Protein AF-X0Y6Q8-F1 (afdb_monomer_lite)

Structure (mmCIF, N/CA/C/O backbone):
data_AF-X0Y6Q8-F1
#
_entry.id   AF-X0Y6Q8-F1
#
loop_
_atom_site.group_PDB
_atom_site.id
_atom_site.type_symbol
_atom_site.label_atom_id
_atom_site.label_alt_id
_atom_site.label_comp_id
_atom_site.label_asym_id
_atom_site.label_entity_id
_atom_site.label_seq_id
_atom_site.pdbx_PDB_ins_code
_atom_site.Cartn_x
_atom_site.Cartn_y
_atom_site.Cartn_z
_atom_site.occupancy
_atom_site.B_iso_or_equiv
_atom_site.auth_seq_id
_atom_site.auth_comp_id
_atom_site.auth_asym_id
_atom_site.auth_atom_id
_atom_site.pdbx_PDB_model_num
ATOM 1 N N . SER A 1 1 ? -17.564 7.459 -6.317 1.00 64.62 1 SER A N 1
ATOM 2 C CA . SER A 1 1 ? -16.498 7.640 -5.302 1.00 64.62 1 SER A CA 1
ATOM 3 C C . SER A 1 1 ? -16.042 6.334 -4.647 1.00 64.62 1 SER A C 1
ATOM 5 O O . SER A 1 1 ? -14.891 6.240 -4.256 1.00 64.62 1 SER A O 1
ATOM 7 N N . LYS A 1 2 ? -16.898 5.309 -4.533 1.00 73.12 2 LYS A N 1
ATOM 8 C CA . LYS A 1 2 ? -16.561 4.047 -3.848 1.00 73.12 2 LYS A CA 1
ATOM 9 C C . LYS A 1 2 ? -15.476 3.204 -4.543 1.00 73.12 2 LYS A C 1
ATOM 11 O O . LYS A 1 2 ? -14.759 2.487 -3.865 1.00 73.12 2 LYS A O 1
ATOM 16 N N . GLU A 1 3 ? -15.308 3.390 -5.852 1.00 74.88 3 GLU A N 1
ATOM 17 C CA . GLU A 1 3 ? -14.300 2.735 -6.709 1.00 74.88 3 GLU A CA 1
ATOM 18 C C . GLU A 1 3 ? -12.969 3.504 -6.822 1.00 74.88 3 GLU A C 1
ATOM 20 O O . GLU A 1 3 ? -12.164 3.241 -7.715 1.00 74.88 3 GLU A O 1
ATOM 25 N N . ARG A 1 4 ? -12.745 4.531 -5.991 1.00 82.94 4 ARG A N 1
ATOM 26 C CA . ARG A 1 4 ? -11.501 5.313 -6.071 1.00 82.94 4 ARG A CA 1
ATOM 27 C C . ARG A 1 4 ? -10.290 4.428 -5.712 1.00 82.94 4 ARG A C 1
ATOM 29 O O . ARG A 1 4 ? -10.445 3.514 -4.904 1.00 82.94 4 ARG A O 1
ATOM 36 N N . PRO A 1 5 ? -9.099 4.708 -6.281 1.00 87.75 5 PRO A N 1
ATOM 37 C CA . PRO A 1 5 ? -7.875 3.969 -5.962 1.00 87.75 5 PRO A CA 1
ATOM 38 C C . PRO A 1 5 ? -7.560 3.987 -4.465 1.00 87.75 5 PRO A C 1
ATOM 40 O O . PRO A 1 5 ? -7.863 4.980 -3.790 1.00 87.75 5 PRO A O 1
ATOM 43 N N . LEU A 1 6 ? -6.888 2.946 -3.962 1.00 91.31 6 LEU A N 1
ATOM 44 C CA . LEU A 1 6 ? -6.568 2.819 -2.536 1.00 91.31 6 LEU A CA 1
ATOM 45 C C . LEU A 1 6 ? -5.737 4.011 -2.046 1.00 91.31 6 LEU A C 1
ATOM 47 O O . LEU A 1 6 ? -5.998 4.542 -0.969 1.00 91.31 6 LEU A O 1
ATOM 51 N N . ALA A 1 7 ? -4.821 4.513 -2.877 1.00 92.56 7 ALA A N 1
ATOM 52 C CA . ALA A 1 7 ? -4.024 5.706 -2.583 1.00 92.56 7 ALA A CA 1
ATOM 53 C C . ALA A 1 7 ? -4.883 6.927 -2.206 1.00 92.56 7 ALA A C 1
ATOM 55 O O . ALA A 1 7 ? -4.559 7.671 -1.281 1.00 92.56 7 ALA A O 1
ATOM 56 N N . ARG A 1 8 ? -6.026 7.125 -2.879 1.00 92.00 8 ARG A N 1
ATOM 57 C CA . ARG A 1 8 ? -6.936 8.242 -2.577 1.00 92.00 8 ARG A CA 1
ATOM 58 C C . ARG A 1 8 ? -7.662 8.043 -1.257 1.00 92.00 8 ARG A C 1
ATOM 60 O O . ARG A 1 8 ? -7.927 9.029 -0.577 1.00 92.00 8 ARG A O 1
ATOM 67 N N . VAL A 1 9 ? -7.962 6.797 -0.900 1.00 92.94 9 VAL A N 1
ATOM 68 C CA . VAL A 1 9 ? -8.538 6.469 0.405 1.00 92.94 9 VAL A CA 1
ATOM 69 C C . VAL A 1 9 ? -7.511 6.732 1.503 1.00 92.94 9 VAL A C 1
ATOM 71 O O . VAL A 1 9 ? -7.825 7.470 2.428 1.00 92.94 9 VAL A O 1
ATOM 74 N N . ILE A 1 10 ? -6.278 6.228 1.366 1.00 94.12 10 ILE A N 1
ATOM 75 C CA . ILE A 1 10 ? -5.192 6.442 2.340 1.00 94.12 10 ILE A CA 1
ATOM 76 C C . ILE A 1 10 ? -4.941 7.937 2.561 1.00 94.12 10 ILE A C 1
ATOM 78 O O . ILE A 1 10 ? -4.867 8.387 3.701 1.00 94.12 10 ILE A O 1
ATOM 82 N N . PHE A 1 11 ? -4.876 8.723 1.485 1.00 94.69 11 PHE A N 1
ATOM 83 C CA . PHE A 1 11 ? -4.713 10.171 1.587 1.00 94.69 11 PHE A CA 1
ATOM 84 C C . PHE A 1 11 ? -5.899 10.849 2.296 1.00 94.69 11 PHE A C 1
ATOM 86 O O . PHE A 1 11 ? -5.705 11.696 3.164 1.00 94.69 11 PHE A O 1
ATOM 93 N N . ALA A 1 12 ? -7.135 10.452 1.974 1.00 93.06 12 ALA A N 1
ATOM 94 C CA . ALA A 1 12 ? -8.343 11.028 2.566 1.00 93.06 12 ALA A CA 1
ATOM 95 C C . ALA A 1 12 ? -8.537 10.682 4.054 1.00 93.06 12 ALA A C 1
ATOM 97 O O . ALA A 1 12 ? -9.296 11.369 4.733 1.00 93.06 12 ALA A O 1
ATOM 98 N N . LEU A 1 13 ? -7.856 9.652 4.570 1.00 92.75 13 LEU A N 1
ATOM 99 C CA . LEU A 1 13 ? -7.846 9.338 6.003 1.00 92.75 13 LEU A CA 1
ATOM 100 C C . LEU A 1 13 ? -7.102 10.394 6.837 1.00 92.75 13 LEU A C 1
ATOM 102 O O . LEU A 1 13 ? -7.261 10.412 8.054 1.00 92.75 13 LEU A O 1
ATOM 106 N N . GLY A 1 14 ? -6.312 11.275 6.209 1.00 92.81 14 GLY A N 1
ATOM 107 C CA . GLY A 1 14 ? -5.671 12.396 6.899 1.00 92.81 14 GLY A CA 1
ATOM 108 C C . GLY A 1 14 ? -4.592 11.968 7.895 1.00 92.81 14 GLY A C 1
ATOM 109 O O . GLY A 1 14 ? -4.400 12.619 8.922 1.00 92.81 14 GLY A O 1
ATOM 110 N N . ILE A 1 15 ? -3.893 10.864 7.613 1.00 94.50 15 ILE A N 1
ATOM 111 C CA . ILE A 1 15 ? -2.815 10.364 8.471 1.00 94.50 15 ILE A CA 1
ATOM 112 C C . ILE A 1 15 ? -1.689 11.403 8.512 1.00 94.50 15 ILE A C 1
ATOM 114 O O . ILE A 1 15 ? -1.216 11.887 7.481 1.00 94.50 15 ILE A O 1
ATOM 118 N N . ARG A 1 16 ? -1.246 11.761 9.720 1.00 93.75 16 ARG A N 1
ATOM 119 C CA . ARG A 1 16 ? -0.217 12.787 9.915 1.00 93.75 16 ARG A CA 1
ATOM 120 C C . ARG A 1 16 ? 1.056 12.419 9.145 1.00 93.75 16 ARG A C 1
ATOM 122 O O . ARG A 1 16 ? 1.512 11.283 9.209 1.00 93.75 16 ARG A O 1
ATOM 129 N N . HIS A 1 17 ? 1.632 13.400 8.450 1.00 92.75 17 HIS A N 1
ATOM 130 C CA . HIS A 1 17 ? 2.831 13.249 7.611 1.00 92.75 17 HIS A CA 1
ATOM 131 C C . HIS A 1 17 ? 2.670 12.355 6.368 1.00 92.75 17 HIS A C 1
ATOM 133 O O . HIS A 1 17 ? 3.651 12.137 5.663 1.00 92.75 17 HIS A O 1
ATOM 139 N N . VAL A 1 18 ? 1.460 11.881 6.056 1.00 94.50 18 VAL A N 1
ATOM 140 C CA . VAL A 1 18 ? 1.185 11.102 4.842 1.00 94.50 18 VAL A CA 1
ATOM 141 C C . VAL A 1 18 ? 0.557 12.016 3.792 1.00 94.50 18 VAL A C 1
ATOM 143 O O . VAL A 1 18 ? -0.614 12.384 3.877 1.00 94.50 18 VAL A O 1
ATOM 146 N N . GLY A 1 19 ? 1.358 12.400 2.798 1.00 92.50 19 GLY A N 1
ATOM 147 C CA . GLY A 1 19 ? 0.898 13.144 1.623 1.00 92.50 19 GLY A CA 1
ATOM 148 C C . GLY A 1 19 ? 0.335 12.233 0.530 1.00 92.50 19 GLY A C 1
ATOM 149 O O . GLY A 1 19 ? 0.297 11.011 0.674 1.00 92.50 19 GLY A O 1
ATOM 150 N N . SER A 1 20 ? -0.072 12.822 -0.598 1.00 91.56 20 SER A N 1
ATOM 151 C CA . SER A 1 20 ? -0.573 12.067 -1.756 1.00 91.56 20 SER A CA 1
ATOM 152 C C . SER A 1 20 ? 0.471 11.104 -2.323 1.00 91.56 20 SER A C 1
ATOM 154 O O . SER A 1 20 ? 0.140 9.966 -2.630 1.00 91.56 20 SER A O 1
ATOM 156 N N . GLU A 1 21 ? 1.730 11.534 -2.405 1.00 90.81 21 GLU A N 1
ATOM 157 C CA . GLU A 1 21 ? 2.842 10.712 -2.894 1.00 90.81 21 GLU A CA 1
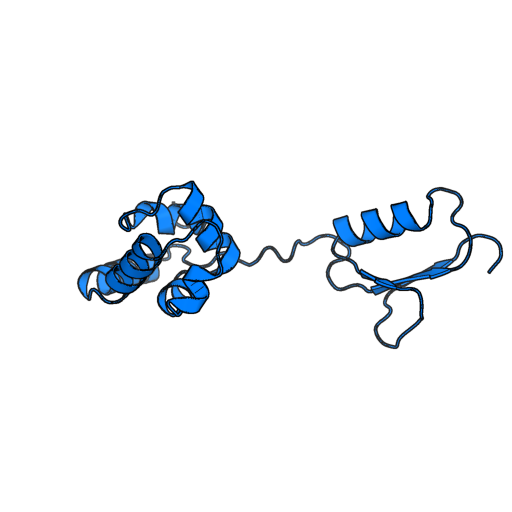ATOM 158 C C . GLU A 1 21 ? 3.107 9.517 -1.967 1.00 90.81 21 GLU A C 1
ATOM 160 O O . GLU A 1 21 ? 3.122 8.368 -2.405 1.00 90.81 21 GLU A O 1
ATOM 165 N N . THR A 1 22 ? 3.208 9.761 -0.658 1.00 93.06 22 THR A N 1
ATOM 166 C CA . THR A 1 22 ? 3.359 8.693 0.340 1.00 93.06 22 THR A CA 1
ATOM 167 C C . THR A 1 22 ? 2.182 7.719 0.297 1.00 93.06 22 THR A C 1
ATOM 169 O O . THR A 1 22 ? 2.378 6.509 0.376 1.00 93.06 22 THR A O 1
ATOM 172 N N . ALA A 1 23 ? 0.956 8.223 0.133 1.00 93.44 23 ALA A N 1
ATOM 173 C CA . ALA A 1 23 ? -0.235 7.390 0.018 1.00 93.44 23 ALA A CA 1
ATOM 174 C C . ALA A 1 23 ? -0.209 6.491 -1.231 1.00 93.44 23 ALA A C 1
ATOM 176 O O . ALA A 1 23 ? -0.643 5.342 -1.158 1.00 93.44 23 ALA A O 1
ATOM 177 N N . GLU A 1 24 ? 0.323 6.975 -2.357 1.00 90.62 24 GLU A N 1
ATOM 178 C CA . GLU A 1 24 ? 0.528 6.160 -3.560 1.00 90.62 24 GLU A CA 1
ATOM 179 C C . GLU A 1 24 ? 1.553 5.049 -3.338 1.00 90.62 24 GLU A C 1
ATOM 181 O O . GLU A 1 24 ? 1.296 3.900 -3.701 1.00 90.62 24 GLU A O 1
ATOM 186 N N . ILE A 1 25 ? 2.681 5.363 -2.701 1.00 91.31 25 ILE A N 1
ATOM 187 C CA . ILE A 1 25 ? 3.719 4.375 -2.382 1.00 91.31 25 ILE A CA 1
ATOM 188 C C . ILE A 1 25 ? 3.154 3.288 -1.459 1.00 91.31 25 ILE A C 1
ATOM 190 O O . ILE A 1 25 ? 3.312 2.096 -1.725 1.00 91.31 25 ILE A O 1
ATOM 194 N N . LEU A 1 26 ? 2.441 3.690 -0.404 1.00 92.38 26 LEU A N 1
ATOM 195 C CA . LEU A 1 26 ? 1.807 2.772 0.542 1.00 92.38 26 LEU A CA 1
ATOM 196 C C . LEU A 1 26 ? 0.769 1.871 -0.137 1.00 92.38 26 LEU A C 1
ATOM 198 O O . LEU A 1 26 ? 0.770 0.660 0.089 1.00 92.38 26 LEU A O 1
ATOM 202 N N . ALA A 1 27 ? -0.084 2.441 -0.993 1.00 91.06 27 ALA A N 1
ATOM 203 C CA . ALA A 1 27 ? -1.085 1.680 -1.734 1.00 91.06 27 ALA A CA 1
ATOM 204 C C . ALA A 1 27 ? -0.444 0.610 -2.626 1.00 91.06 27 ALA A C 1
ATOM 206 O O . ALA A 1 27 ? -0.887 -0.535 -2.602 1.00 91.06 27 ALA A O 1
ATOM 207 N N . ARG A 1 28 ? 0.628 0.958 -3.351 1.00 87.19 28 ARG A N 1
ATOM 208 C CA . ARG A 1 28 ? 1.362 0.020 -4.217 1.00 87.19 28 ARG A CA 1
ATOM 209 C C . ARG A 1 28 ? 2.114 -1.057 -3.439 1.00 87.19 28 ARG A C 1
ATOM 211 O O . ARG A 1 28 ? 2.287 -2.158 -3.939 1.00 87.19 28 ARG A O 1
ATOM 218 N N . ARG A 1 29 ? 2.627 -0.732 -2.249 1.00 89.06 29 ARG A N 1
ATOM 219 C CA . ARG A 1 29 ? 3.452 -1.662 -1.465 1.00 89.06 29 ARG A CA 1
ATOM 220 C C . ARG A 1 29 ? 2.624 -2.700 -0.715 1.00 89.06 29 ARG A C 1
ATOM 222 O O . ARG A 1 29 ? 3.083 -3.831 -0.558 1.00 89.06 29 ARG A O 1
ATOM 229 N N . PHE A 1 30 ? 1.459 -2.303 -0.207 1.00 89.50 30 PHE A N 1
ATOM 230 C CA . PHE A 1 30 ? 0.633 -3.146 0.658 1.00 89.50 30 PHE A CA 1
ATOM 231 C C . PHE A 1 30 ? -0.622 -3.688 -0.025 1.00 89.50 30 PHE A C 1
ATOM 233 O O . PHE A 1 30 ? -1.199 -4.634 0.501 1.00 89.50 30 PHE A O 1
ATOM 240 N N . ASP A 1 31 ? -1.065 -3.125 -1.153 1.00 86.31 31 ASP A N 1
ATOM 241 C CA . ASP A 1 31 ? -2.253 -3.523 -1.933 1.00 86.31 31 ASP A CA 1
ATOM 242 C C . ASP A 1 31 ? -3.594 -3.532 -1.167 1.00 86.31 31 ASP A C 1
ATOM 244 O O . ASP A 1 31 ? -4.653 -3.732 -1.749 1.00 86.31 31 ASP A O 1
ATOM 248 N N . SER A 1 32 ? -3.608 -3.311 0.146 1.00 91.88 32 SER A N 1
ATOM 249 C CA . SER A 1 32 ? -4.824 -3.232 0.956 1.00 91.88 32 SER A CA 1
ATOM 250 C C . SER A 1 32 ? -4.595 -2.399 2.203 1.00 91.88 32 SER A C 1
ATOM 252 O O . SER A 1 32 ? -3.495 -2.378 2.767 1.00 91.88 32 SER A O 1
ATOM 254 N N . LEU A 1 33 ? -5.664 -1.755 2.667 1.00 93.38 33 LEU A N 1
ATOM 255 C CA . LEU A 1 33 ? -5.640 -1.009 3.916 1.00 93.38 33 LEU A CA 1
ATOM 256 C C . LEU A 1 33 ? -5.403 -1.933 5.120 1.00 93.38 33 LEU A C 1
ATOM 258 O O . LEU A 1 33 ? -4.744 -1.526 6.067 1.00 93.38 33 LEU A O 1
ATOM 262 N N . ASP A 1 34 ? -5.872 -3.183 5.067 1.00 91.69 34 ASP A N 1
ATOM 263 C CA . ASP A 1 34 ? -5.674 -4.162 6.143 1.00 91.69 34 ASP A CA 1
ATOM 264 C C . ASP A 1 34 ? -4.217 -4.619 6.259 1.00 91.69 34 ASP A C 1
ATOM 266 O O . ASP A 1 34 ? -3.682 -4.700 7.365 1.00 91.69 34 ASP A O 1
ATOM 270 N N . LYS A 1 35 ? -3.537 -4.880 5.135 1.00 93.38 35 LYS A N 1
ATOM 271 C CA . LYS A 1 35 ? -2.098 -5.191 5.154 1.00 93.38 35 LYS A CA 1
ATOM 272 C C . LYS A 1 35 ? -1.282 -4.005 5.657 1.00 93.38 35 LYS A C 1
ATOM 274 O O . LYS A 1 35 ? -0.339 -4.211 6.412 1.00 93.38 35 LYS A O 1
ATOM 279 N N . LEU A 1 36 ? -1.661 -2.783 5.276 1.00 94.44 36 LEU A N 1
ATOM 280 C CA . LEU A 1 36 ? -1.031 -1.569 5.792 1.00 94.44 36 LEU A CA 1
ATOM 281 C C . LEU A 1 36 ? -1.255 -1.415 7.306 1.00 94.44 36 LEU A C 1
ATOM 283 O O . LEU A 1 36 ? -0.310 -1.130 8.034 1.00 94.44 36 LEU A O 1
ATOM 287 N N . ALA A 1 37 ? -2.477 -1.649 7.787 1.00 94.00 37 ALA A N 1
ATOM 288 C CA . ALA A 1 37 ? -2.825 -1.543 9.204 1.00 94.00 37 ALA A CA 1
ATOM 289 C C . ALA A 1 37 ? -2.077 -2.555 10.088 1.00 94.00 37 ALA A C 1
ATOM 291 O O . ALA A 1 37 ? -1.770 -2.256 11.240 1.00 94.00 37 ALA A O 1
ATOM 292 N N . ASN A 1 38 ? -1.773 -3.737 9.546 1.00 93.75 38 ASN A N 1
ATOM 293 C CA . ASN A 1 38 ? -1.035 -4.796 10.236 1.00 93.75 38 ASN A CA 1
ATOM 294 C C . ASN A 1 38 ? 0.483 -4.755 9.982 1.00 93.75 38 ASN A C 1
ATOM 296 O O . ASN A 1 38 ? 1.203 -5.641 10.445 1.00 93.75 38 ASN A O 1
ATOM 300 N N . ALA A 1 39 ? 0.987 -3.772 9.232 1.00 93.94 39 ALA A N 1
ATOM 301 C CA . ALA A 1 39 ? 2.408 -3.674 8.928 1.00 93.94 39 ALA A CA 1
ATOM 302 C C . ALA A 1 39 ? 3.224 -3.380 10.195 1.00 93.94 39 ALA A C 1
ATOM 304 O O . ALA A 1 39 ? 2.861 -2.522 11.004 1.00 93.94 39 ALA A O 1
ATOM 305 N N . SER A 1 40 ? 4.357 -4.068 10.357 1.00 93.56 40 SER A N 1
ATOM 306 C CA . SER A 1 40 ? 5.294 -3.751 11.434 1.00 93.56 40 SER A CA 1
ATOM 307 C C . SER A 1 40 ? 6.037 -2.447 11.140 1.00 93.56 40 SER A C 1
ATOM 309 O O . SER A 1 40 ? 6.135 -2.003 9.991 1.00 93.56 40 SER A O 1
ATOM 311 N N . ARG A 1 41 ? 6.602 -1.837 12.185 1.00 93.56 41 ARG A N 1
ATOM 312 C CA . ARG A 1 41 ? 7.394 -0.611 12.051 1.00 93.56 41 ARG A CA 1
ATOM 313 C C . ARG A 1 41 ? 8.583 -0.814 11.121 1.00 93.56 41 ARG A C 1
ATOM 315 O O . ARG A 1 41 ? 8.834 0.022 10.262 1.00 93.56 41 ARG A O 1
ATOM 322 N N . GLU A 1 42 ? 9.267 -1.941 11.263 1.00 92.12 42 GLU A N 1
ATOM 323 C CA . GLU A 1 42 ? 10.403 -2.334 10.432 1.00 92.12 42 GLU A CA 1
ATOM 324 C C . GLU A 1 42 ? 9.971 -2.420 8.969 1.00 92.12 42 GLU A C 1
ATOM 326 O O . GLU A 1 42 ? 10.626 -1.853 8.100 1.00 92.12 42 GLU A O 1
ATOM 331 N N . LYS A 1 43 ? 8.808 -3.034 8.701 1.00 92.62 43 LYS A N 1
ATOM 332 C CA . LYS A 1 43 ? 8.297 -3.182 7.337 1.00 92.62 43 LYS A CA 1
ATOM 333 C C . LYS A 1 43 ? 7.952 -1.852 6.676 1.00 92.62 43 LYS A C 1
ATOM 335 O O . LYS A 1 43 ? 8.120 -1.703 5.469 1.00 92.62 43 LYS A O 1
ATOM 340 N N . LEU A 1 44 ? 7.450 -0.902 7.460 1.00 93.50 44 LEU A N 1
ATOM 341 C CA . LEU A 1 44 ? 7.184 0.457 6.998 1.00 93.50 44 LEU A CA 1
ATOM 342 C C . LEU A 1 44 ? 8.487 1.207 6.706 1.00 93.50 44 LEU A C 1
ATOM 344 O O . LEU A 1 44 ? 8.565 1.901 5.701 1.00 93.50 44 LEU A O 1
ATOM 348 N N . MET A 1 45 ? 9.507 1.030 7.548 1.00 93.38 45 MET A N 1
ATOM 349 C CA . MET A 1 45 ? 10.819 1.670 7.398 1.00 93.38 45 MET A CA 1
ATOM 350 C C . MET A 1 45 ? 11.681 1.089 6.265 1.00 93.38 45 MET A C 1
ATOM 352 O O . MET A 1 45 ? 12.641 1.734 5.863 1.00 93.38 45 MET A O 1
ATOM 356 N N . GLU A 1 46 ? 11.352 -0.090 5.725 1.00 92.81 46 GLU A N 1
ATOM 357 C CA . GLU A 1 46 ? 11.968 -0.608 4.487 1.00 92.81 46 GLU A CA 1
ATOM 358 C C . GLU A 1 46 ? 11.636 0.245 3.249 1.00 92.81 46 GLU A C 1
ATOM 360 O O . GLU A 1 46 ? 12.222 0.047 2.188 1.00 92.81 46 GLU A O 1
ATOM 365 N N . ILE A 1 47 ? 10.645 1.132 3.337 1.00 92.38 47 ILE A N 1
ATOM 366 C CA . ILE A 1 47 ? 10.226 1.982 2.226 1.00 92.38 47 ILE A CA 1
ATOM 367 C C . ILE A 1 47 ? 11.033 3.278 2.296 1.00 92.38 47 ILE A C 1
ATOM 369 O O . ILE A 1 47 ? 10.867 4.039 3.245 1.00 92.38 47 ILE A O 1
ATOM 373 N N . ASP A 1 48 ? 11.835 3.567 1.268 1.00 84.69 48 ASP A N 1
ATOM 374 C CA . ASP A 1 48 ? 12.771 4.708 1.237 1.00 84.69 48 ASP A CA 1
ATOM 375 C C . ASP A 1 48 ? 12.137 6.059 1.625 1.00 84.69 48 ASP A C 1
ATOM 377 O O . ASP A 1 48 ? 12.755 6.885 2.294 1.00 84.69 48 ASP A O 1
ATOM 381 N N . ALA A 1 49 ? 10.875 6.285 1.246 1.00 85.69 49 ALA A N 1
ATOM 382 C CA . ALA A 1 49 ? 10.138 7.517 1.542 1.00 85.69 49 ALA A CA 1
ATOM 383 C C . ALA A 1 49 ? 9.552 7.585 2.970 1.00 85.69 49 ALA A C 1
ATOM 385 O O . ALA A 1 49 ? 8.942 8.591 3.342 1.00 85.69 49 ALA A O 1
ATOM 386 N N . ILE A 1 50 ? 9.680 6.526 3.774 1.00 92.56 50 ILE A N 1
ATOM 387 C CA . ILE A 1 50 ? 9.050 6.399 5.092 1.00 92.56 50 ILE A CA 1
ATOM 388 C C . ILE A 1 50 ? 10.111 6.398 6.187 1.00 92.56 50 ILE A C 1
ATOM 390 O O . ILE A 1 50 ? 10.683 5.381 6.569 1.00 92.56 50 ILE A O 1
ATOM 394 N N . GLY A 1 51 ? 10.311 7.580 6.764 1.00 91.75 51 GLY A N 1
ATOM 395 C CA . GLY A 1 51 ? 11.104 7.741 7.976 1.00 91.75 51 GLY A CA 1
ATOM 396 C C . GLY A 1 51 ? 10.358 7.318 9.254 1.00 91.75 51 GLY A C 1
ATOM 397 O O . GLY A 1 51 ? 9.139 7.107 9.242 1.00 91.75 51 GLY A O 1
ATOM 398 N N . PRO A 1 52 ? 11.058 7.299 10.406 1.00 93.19 52 PRO A N 1
ATOM 399 C CA . PRO A 1 52 ? 10.500 6.860 11.688 1.00 93.19 52 PRO A CA 1
ATOM 400 C C . PRO A 1 52 ? 9.237 7.637 12.091 1.00 93.19 52 PRO A C 1
ATOM 402 O O . PRO A 1 52 ? 8.265 7.035 12.527 1.00 93.19 52 PRO A O 1
ATOM 405 N N . LYS A 1 53 ? 9.190 8.957 11.854 1.00 94.25 53 LYS A N 1
ATOM 406 C CA . LYS A 1 53 ? 8.014 9.791 12.174 1.00 94.25 53 LYS A CA 1
ATOM 407 C C . LYS A 1 53 ? 6.750 9.382 11.408 1.00 94.25 53 LYS A C 1
ATOM 409 O O . LYS A 1 53 ? 5.653 9.444 11.963 1.00 94.25 53 LYS A O 1
ATOM 414 N N . ILE A 1 54 ? 6.896 9.000 10.137 1.00 94.38 54 ILE A N 1
ATOM 415 C CA . ILE A 1 54 ? 5.773 8.574 9.292 1.00 94.38 54 ILE A CA 1
ATOM 416 C C . ILE A 1 54 ? 5.318 7.181 9.730 1.00 94.38 54 ILE A C 1
ATOM 418 O O . ILE A 1 54 ? 4.123 6.973 9.928 1.00 94.38 54 ILE A O 1
ATOM 422 N N . ALA A 1 55 ? 6.260 6.260 9.961 1.00 95.06 55 ALA A N 1
ATOM 423 C CA . ALA A 1 55 ? 5.961 4.919 10.465 1.00 95.06 55 ALA A CA 1
ATOM 424 C C . ALA A 1 55 ? 5.214 4.963 11.811 1.00 95.06 55 ALA A C 1
ATOM 426 O O . ALA A 1 55 ? 4.170 4.330 11.962 1.00 95.06 55 ALA A O 1
ATOM 427 N N . ASP A 1 56 ? 5.691 5.776 12.757 1.00 95.25 56 ASP A N 1
ATOM 428 C CA . ASP A 1 56 ? 5.058 5.937 14.069 1.00 95.25 56 ASP A CA 1
ATOM 429 C C . ASP A 1 56 ? 3.653 6.555 13.943 1.00 95.25 56 ASP A C 1
ATOM 431 O O . ASP A 1 56 ? 2.723 6.127 14.626 1.00 95.25 56 ASP A O 1
ATOM 435 N N . SER A 1 57 ? 3.463 7.508 13.020 1.00 95.94 57 SER A N 1
ATOM 436 C CA . SER A 1 57 ? 2.152 8.121 12.752 1.00 95.94 57 SER A CA 1
ATOM 437 C C . SER A 1 57 ? 1.157 7.143 12.128 1.00 95.94 57 SER A C 1
ATOM 439 O O . SER A 1 57 ? -0.015 7.153 12.502 1.00 95.94 57 SER A O 1
ATOM 441 N N . LEU A 1 58 ? 1.610 6.277 11.215 1.00 95.69 58 LEU A N 1
ATOM 442 C CA . LEU A 1 58 ? 0.794 5.209 10.630 1.00 95.69 58 LEU A CA 1
ATOM 443 C C . LEU A 1 58 ? 0.336 4.225 11.710 1.00 95.69 58 LEU A C 1
ATOM 445 O O . LEU A 1 58 ? -0.859 3.968 11.845 1.00 95.69 58 LEU A O 1
ATOM 449 N N . ILE A 1 59 ? 1.269 3.724 12.522 1.00 95.69 59 ILE A N 1
ATOM 450 C CA . ILE A 1 59 ? 0.965 2.769 13.595 1.00 95.69 59 ILE A CA 1
ATOM 451 C C . ILE A 1 59 ? 0.010 3.387 14.619 1.00 95.69 59 ILE A C 1
ATOM 453 O O . ILE A 1 59 ? -0.969 2.749 15.007 1.00 95.69 59 ILE A O 1
ATOM 457 N N . ALA A 1 60 ? 0.266 4.627 15.048 1.00 95.62 60 ALA A N 1
ATOM 458 C CA . ALA A 1 60 ? -0.610 5.333 15.977 1.00 95.62 60 ALA A CA 1
ATOM 459 C C . ALA A 1 60 ? -2.023 5.496 15.399 1.00 95.62 60 ALA A C 1
ATOM 461 O O . ALA A 1 60 ? -3.000 5.183 16.078 1.00 95.62 60 ALA A O 1
ATOM 462 N N . PHE A 1 61 ? -2.132 5.893 14.127 1.00 96.62 61 PHE A N 1
ATOM 463 C CA . PHE A 1 61 ? -3.417 6.061 13.454 1.00 96.62 61 PHE A CA 1
ATOM 464 C C . PHE A 1 61 ? -4.250 4.775 13.467 1.00 96.62 61 PHE A C 1
ATOM 466 O O . PHE A 1 61 ? -5.418 4.820 13.848 1.00 96.62 61 PHE A O 1
ATOM 473 N N . PHE A 1 62 ? -3.666 3.630 13.100 1.00 95.38 62 PHE A N 1
ATOM 474 C CA . PHE A 1 62 ? -4.394 2.356 13.053 1.00 95.38 62 PHE A CA 1
ATOM 475 C C . PHE A 1 62 ? -4.682 1.749 14.434 1.00 95.38 62 PHE A C 1
ATOM 477 O O . PHE A 1 62 ? -5.571 0.905 14.548 1.00 95.38 62 PHE A O 1
ATOM 484 N N . ARG A 1 63 ? -3.978 2.175 15.491 1.00 94.75 63 ARG A N 1
ATOM 485 C CA . ARG A 1 63 ? -4.251 1.765 16.882 1.00 94.75 63 ARG A CA 1
ATOM 486 C C . ARG A 1 63 ? -5.374 2.565 17.545 1.0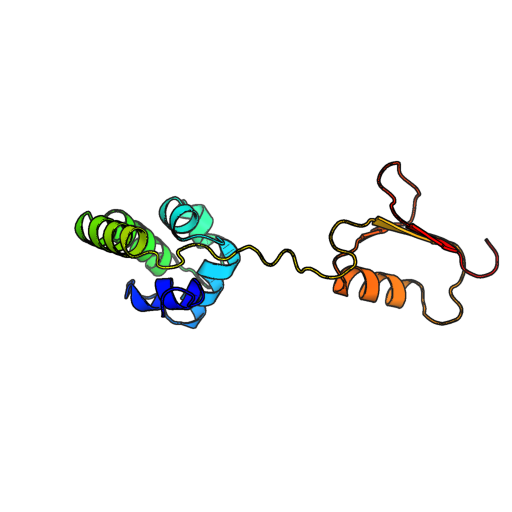0 94.75 63 ARG A C 1
ATOM 488 O O . ARG A 1 63 ? -5.975 2.079 18.497 1.00 94.75 63 ARG A O 1
ATOM 495 N N . GLU A 1 64 ? -5.665 3.764 17.053 1.00 96.06 64 GLU A N 1
ATOM 496 C CA . GLU A 1 64 ? -6.723 4.626 17.580 1.00 96.06 64 GLU A CA 1
ATOM 497 C C . GLU A 1 64 ? -8.117 4.033 17.298 1.00 96.06 64 GLU A C 1
ATOM 499 O O . GLU A 1 64 ? -8.507 3.823 16.144 1.00 96.06 64 GLU A O 1
ATOM 504 N N . ALA A 1 65 ? -8.908 3.805 18.349 1.00 94.44 65 ALA A N 1
ATOM 505 C CA . ALA A 1 65 ? -10.222 3.168 18.234 1.00 94.44 65 ALA A CA 1
ATOM 506 C C . ALA A 1 65 ? -11.203 3.957 17.344 1.00 94.44 65 ALA A C 1
ATOM 508 O O . ALA A 1 65 ? -11.999 3.362 16.614 1.00 94.44 65 ALA A O 1
ATOM 509 N N . GLU A 1 66 ? -11.146 5.291 17.361 1.00 94.50 66 GLU A N 1
ATOM 510 C CA . GLU A 1 66 ? -11.988 6.133 16.502 1.00 94.50 66 GLU A CA 1
ATOM 511 C C . GLU A 1 66 ? -11.656 5.945 15.013 1.00 94.50 66 GLU A C 1
ATOM 513 O O . GLU A 1 66 ? -12.559 5.776 14.189 1.00 94.50 66 GLU A O 1
ATOM 518 N N . ASN A 1 67 ? -10.372 5.849 14.661 1.00 94.69 67 ASN A N 1
ATOM 519 C CA . ASN A 1 67 ? -9.953 5.598 13.280 1.00 94.69 67 ASN A CA 1
ATOM 520 C C . ASN A 1 67 ? -10.373 4.200 12.814 1.00 94.69 67 ASN A C 1
ATOM 522 O O . ASN A 1 67 ? -10.866 4.040 11.696 1.00 94.69 67 ASN A O 1
ATOM 526 N N . GLN A 1 68 ? -10.278 3.194 13.687 1.00 93.81 68 GLN A N 1
ATOM 527 C CA . GLN A 1 68 ? -10.776 1.848 13.394 1.00 93.81 68 GLN A CA 1
ATOM 528 C C . GLN A 1 68 ? -12.288 1.845 13.118 1.00 93.81 68 GLN A C 1
ATOM 530 O O . GLN A 1 68 ? -12.744 1.200 12.168 1.00 93.81 68 GLN A O 1
ATOM 535 N N . LYS A 1 69 ? -13.078 2.616 13.881 1.00 94.62 69 LYS A N 1
ATOM 536 C CA . LYS A 1 69 ? -14.519 2.789 13.619 1.00 94.62 69 LYS A CA 1
ATOM 537 C C . LYS A 1 69 ? -14.773 3.450 12.266 1.00 94.62 69 LYS A C 1
ATOM 539 O O . LYS A 1 69 ? -15.673 3.015 11.543 1.00 94.62 69 LYS A O 1
ATOM 544 N N . ILE A 1 70 ? -13.997 4.472 11.899 1.00 93.88 70 ILE A N 1
ATOM 545 C CA . ILE A 1 70 ? -14.104 5.131 10.587 1.00 93.88 70 ILE A CA 1
ATOM 546 C C . ILE A 1 70 ? -13.836 4.121 9.467 1.00 93.88 70 ILE A C 1
ATOM 548 O O . ILE A 1 70 ? -14.660 3.983 8.561 1.00 93.88 70 ILE A O 1
ATOM 552 N N . ILE A 1 71 ? -12.751 3.350 9.561 1.00 93.50 71 ILE A N 1
ATOM 553 C CA . ILE A 1 71 ? -12.401 2.317 8.576 1.00 93.50 71 ILE A CA 1
ATOM 554 C C . ILE A 1 71 ? -13.516 1.266 8.465 1.00 93.50 71 ILE A C 1
ATOM 556 O O . ILE A 1 71 ? -13.929 0.909 7.358 1.00 93.50 71 ILE A O 1
ATOM 560 N N . ALA A 1 72 ? -14.076 0.817 9.592 1.00 93.62 72 ALA A N 1
ATOM 561 C CA . ALA A 1 72 ? -15.191 -0.127 9.600 1.00 93.62 72 ALA A CA 1
ATOM 562 C C . ALA A 1 72 ? -16.447 0.440 8.912 1.00 93.62 72 ALA A C 1
ATOM 564 O O . ALA A 1 72 ? -17.130 -0.278 8.177 1.00 93.62 72 ALA A O 1
ATOM 565 N N . ARG A 1 73 ? -16.748 1.733 9.098 1.00 94.00 73 ARG A N 1
ATOM 566 C CA . ARG A 1 73 ? -17.855 2.412 8.400 1.00 94.00 73 ARG A CA 1
ATOM 567 C C . ARG A 1 73 ? -17.605 2.506 6.898 1.00 94.00 73 ARG A C 1
ATOM 569 O O . ARG A 1 73 ? -18.525 2.232 6.130 1.00 94.00 73 ARG A O 1
ATOM 576 N N . LEU A 1 74 ? -16.384 2.838 6.475 1.00 91.94 74 LEU A N 1
ATOM 577 C CA . LEU A 1 74 ? -16.006 2.871 5.057 1.00 91.94 74 LEU A CA 1
ATOM 578 C C . LEU A 1 74 ? -16.167 1.490 4.407 1.00 91.94 74 LEU A C 1
ATOM 580 O O . LEU A 1 74 ? -16.753 1.387 3.328 1.00 91.94 74 LEU A O 1
ATOM 584 N N . ARG A 1 75 ? -15.746 0.426 5.102 1.00 90.56 75 ARG A N 1
ATOM 585 C CA . ARG A 1 75 ? -15.931 -0.960 4.647 1.00 90.56 75 ARG A CA 1
ATOM 586 C C . ARG A 1 75 ? -17.408 -1.309 4.487 1.00 90.56 75 ARG A C 1
ATOM 588 O O . ARG A 1 75 ? -17.813 -1.775 3.427 1.00 90.56 75 ARG A O 1
ATOM 595 N N . LYS A 1 76 ? -18.235 -1.018 5.499 1.00 92.25 76 LYS A N 1
ATOM 596 C CA . LYS A 1 76 ? -19.694 -1.235 5.438 1.00 92.25 76 LYS A CA 1
ATOM 597 C C . LYS A 1 76 ? -20.367 -0.430 4.325 1.00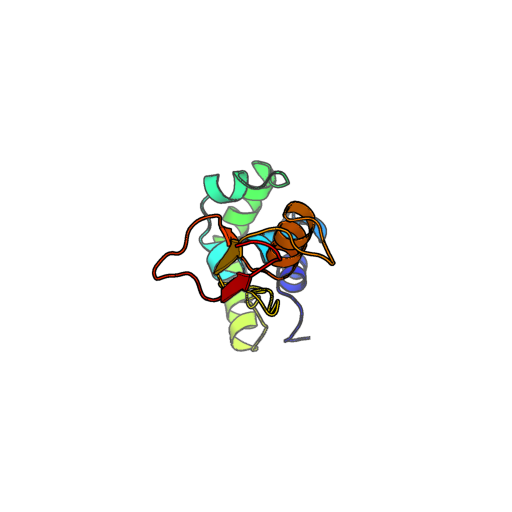 92.25 76 LYS A C 1
ATOM 599 O O . LYS A 1 76 ? -21.346 -0.884 3.748 1.00 92.25 76 LYS A O 1
ATOM 604 N N . ALA A 1 77 ? -19.839 0.749 4.001 1.00 91.06 77 ALA A N 1
ATOM 605 C CA . ALA A 1 77 ? -20.337 1.576 2.907 1.00 91.06 77 ALA A CA 1
ATOM 606 C C . ALA A 1 77 ? -19.939 1.056 1.509 1.00 91.06 77 ALA A C 1
ATOM 608 O O . ALA A 1 77 ? -20.399 1.620 0.508 1.00 91.06 77 ALA A O 1
ATOM 609 N N . GLY A 1 78 ? -19.113 0.006 1.428 1.00 88.50 78 GLY A N 1
ATOM 610 C CA . GLY A 1 78 ? -18.620 -0.575 0.180 1.00 88.50 78 GLY A CA 1
ATOM 611 C C . GLY A 1 78 ? -17.524 0.259 -0.479 1.00 88.50 78 GLY A C 1
ATOM 612 O O . GLY A 1 78 ? -17.422 0.266 -1.701 1.00 88.50 78 GLY A O 1
ATOM 613 N N . VAL A 1 79 ? -16.753 1.029 0.296 1.00 90.25 79 VAL A N 1
ATOM 614 C CA . VAL A 1 79 ? -15.563 1.710 -0.230 1.00 90.25 79 VAL A CA 1
ATOM 615 C C . VAL A 1 79 ? -14.495 0.666 -0.528 1.00 90.25 79 VAL A C 1
ATOM 617 O O . VAL A 1 79 ? -14.242 -0.222 0.283 1.00 90.25 79 VAL A O 1
ATOM 620 N N . ARG A 1 80 ? -13.847 0.791 -1.683 1.00 88.19 80 ARG A N 1
ATOM 621 C CA . ARG A 1 80 ? -12.731 -0.059 -2.073 1.00 88.19 80 ARG A CA 1
ATOM 622 C C . ARG A 1 80 ? -11.516 0.210 -1.176 1.00 88.19 80 ARG A C 1
ATOM 624 O O . ARG A 1 80 ? -10.863 1.240 -1.304 1.00 88.19 80 ARG A O 1
ATOM 631 N N . LEU A 1 81 ? -11.228 -0.720 -0.264 1.00 90.81 81 LEU A N 1
ATOM 632 C CA . LEU A 1 81 ? -10.078 -0.674 0.657 1.00 90.81 81 LEU A CA 1
ATOM 633 C C . LEU A 1 81 ? -8.909 -1.559 0.204 1.00 90.81 81 LEU A C 1
ATOM 635 O O . LEU A 1 81 ? -7.931 -1.721 0.930 1.00 90.81 81 LEU A O 1
ATOM 639 N N . GLU A 1 82 ? -9.012 -2.122 -0.996 1.00 87.81 82 GLU A N 1
ATOM 640 C CA . GLU A 1 82 ? -8.014 -3.004 -1.586 1.00 87.81 82 GLU A CA 1
ATOM 641 C C . GLU A 1 82 ? -7.756 -2.580 -3.031 1.00 87.81 82 GLU A C 1
ATOM 643 O O . GLU A 1 82 ? -8.673 -2.413 -3.846 1.00 87.81 82 GLU A O 1
ATOM 648 N N . GLU A 1 83 ? -6.487 -2.399 -3.360 1.00 79.12 83 GLU A N 1
ATOM 649 C CA . GLU A 1 83 ? -6.038 -2.382 -4.736 1.00 79.12 83 GLU A CA 1
ATOM 650 C C . GLU A 1 83 ? -5.974 -3.857 -5.158 1.00 79.12 83 GLU A C 1
ATOM 652 O O . GLU A 1 83 ? -5.369 -4.687 -4.482 1.00 79.12 83 GLU A O 1
ATOM 657 N N . LYS A 1 84 ? -6.600 -4.220 -6.285 1.00 62.88 84 LYS A N 1
ATOM 658 C CA . LYS A 1 84 ? -6.195 -5.486 -6.895 1.00 62.88 84 LYS A CA 1
ATOM 659 C C . LYS A 1 84 ? -4.770 -5.192 -7.298 1.00 62.88 84 LYS A C 1
ATOM 661 O O . LYS A 1 84 ? -4.595 -4.235 -8.060 1.00 62.88 84 LYS A O 1
ATOM 666 N N . ALA A 1 85 ? -3.803 -5.934 -6.752 1.00 54.38 85 ALA A N 1
ATOM 667 C CA . ALA A 1 85 ? -2.450 -5.890 -7.263 1.00 54.38 85 ALA A CA 1
ATOM 668 C C . ALA A 1 85 ? -2.613 -5.870 -8.776 1.00 54.38 85 ALA A C 1
ATOM 670 O O . ALA A 1 85 ? -3.305 -6.731 -9.336 1.00 54.38 85 ALA A O 1
ATOM 671 N N . LYS A 1 86 ? -2.056 -4.854 -9.434 1.00 50.59 86 LYS A N 1
ATOM 672 C CA . LYS A 1 86 ? -1.701 -5.059 -10.820 1.00 50.59 86 LYS A CA 1
ATOM 673 C C . LYS A 1 86 ? -0.653 -6.172 -10.735 1.00 50.59 86 LYS A C 1
ATOM 675 O O . LYS A 1 86 ? 0.539 -5.912 -10.751 1.00 50.59 86 LYS A O 1
ATOM 680 N N . THR A 1 87 ? -1.102 -7.433 -10.674 1.00 47.56 87 THR A N 1
ATOM 681 C CA . THR A 1 87 ? -0.674 -8.363 -11.703 1.00 47.56 87 THR A CA 1
ATOM 682 C C . THR A 1 87 ? -0.963 -7.563 -12.939 1.00 47.56 87 THR A C 1
ATOM 684 O O . THR A 1 87 ? -2.103 -7.353 -13.347 1.00 47.56 87 THR A O 1
ATOM 687 N N . GLU A 1 88 ? 0.075 -6.859 -13.350 1.00 52.22 88 GLU A N 1
ATOM 688 C CA . GLU A 1 88 ? 0.263 -6.481 -14.703 1.00 52.22 88 GLU A CA 1
ATOM 689 C C . GLU A 1 88 ? -0.308 -7.658 -15.489 1.00 52.22 88 GLU A C 1
ATOM 691 O O . GLU A 1 88 ? 0.304 -8.719 -15.553 1.00 52.22 88 GLU A O 1
ATOM 696 N N . ASN A 1 89 ? -1.540 -7.515 -16.000 1.00 51.72 89 ASN A N 1
ATOM 697 C CA . ASN A 1 89 ? -2.092 -8.351 -17.064 1.00 51.72 89 ASN A CA 1
ATOM 698 C C . ASN A 1 89 ? -1.271 -8.038 -18.318 1.00 51.72 89 ASN A C 1
ATOM 700 O O . ASN A 1 89 ? -1.795 -7.739 -19.388 1.00 51.72 89 ASN A O 1
ATOM 704 N N . LEU A 1 90 ? 0.044 -7.986 -18.151 1.00 60.69 90 LEU A N 1
ATOM 705 C CA . LEU A 1 90 ? 0.957 -8.034 -19.225 1.00 60.69 90 LEU A CA 1
ATOM 706 C C . LEU A 1 90 ? 0.802 -9.448 -19.772 1.00 60.69 90 LEU A C 1
ATOM 708 O O . LEU A 1 90 ? 0.681 -10.414 -19.008 1.00 60.69 90 LEU A O 1
ATOM 712 N N . PRO A 1 91 ? 0.726 -9.565 -21.097 1.00 74.00 91 PRO A N 1
ATOM 713 C CA . PRO A 1 91 ? 0.347 -10.800 -21.763 1.00 74.00 91 PRO A CA 1
ATOM 714 C C . PRO A 1 91 ? 1.249 -11.980 -21.391 1.00 74.00 91 PRO A C 1
ATOM 716 O O . PRO A 1 91 ? 0.845 -13.123 -21.586 1.00 74.00 91 PRO A O 1
ATOM 719 N N . LEU A 1 92 ? 2.449 -11.716 -20.857 1.00 75.25 92 LEU A N 1
ATOM 720 C CA . LEU A 1 92 ? 3.438 -12.726 -20.515 1.00 75.25 92 LEU A CA 1
ATOM 721 C C . LEU A 1 92 ? 3.632 -12.929 -19.005 1.00 75.25 92 LEU A C 1
ATOM 723 O O . LEU A 1 92 ? 4.552 -13.641 -18.610 1.00 75.25 92 LEU A O 1
ATOM 727 N N . ALA A 1 93 ? 2.774 -12.351 -18.159 1.00 70.19 93 ALA A N 1
ATOM 728 C CA . ALA A 1 93 ? 2.879 -12.453 -16.706 1.00 70.19 93 ALA A CA 1
ATOM 729 C C . ALA A 1 93 ? 2.977 -13.912 -16.222 1.00 70.19 93 ALA A C 1
ATOM 731 O O . ALA A 1 93 ? 2.062 -14.715 -16.408 1.00 70.19 93 ALA A O 1
ATOM 732 N N . GLY A 1 94 ? 4.098 -14.255 -15.582 1.00 70.00 94 GLY A N 1
ATOM 733 C CA . GLY A 1 94 ? 4.345 -15.597 -15.037 1.00 70.00 94 GLY A CA 1
ATOM 734 C C . GLY A 1 94 ? 4.742 -16.660 -16.069 1.00 70.00 94 GLY A C 1
ATOM 735 O O . GLY A 1 94 ? 4.957 -17.812 -15.691 1.00 70.00 94 GLY A O 1
ATOM 736 N N . LEU A 1 95 ? 4.873 -16.294 -17.346 1.00 79.81 95 LEU A N 1
ATOM 737 C CA . LEU A 1 95 ? 5.366 -17.183 -18.393 1.00 79.81 95 LEU A CA 1
ATOM 738 C C . LEU A 1 95 ? 6.896 -17.139 -18.448 1.00 79.81 95 LEU A C 1
ATOM 740 O O . LEU A 1 95 ? 7.513 -16.072 -18.443 1.00 79.81 95 LEU A O 1
ATOM 744 N N . GLU A 1 96 ? 7.510 -18.317 -18.520 1.00 82.06 96 GLU A N 1
ATOM 745 C CA . GLU A 1 96 ? 8.952 -18.469 -18.702 1.00 82.06 96 GLU A CA 1
ATOM 746 C C . GLU A 1 96 ? 9.256 -18.780 -20.173 1.00 82.06 96 GLU A C 1
ATOM 748 O O . GLU A 1 96 ? 8.719 -19.732 -20.742 1.00 82.06 96 GLU A O 1
ATOM 753 N N . PHE A 1 97 ? 10.113 -17.968 -20.778 1.00 85.31 97 PHE A N 1
ATOM 754 C CA . PHE A 1 97 ? 10.576 -18.074 -22.152 1.00 85.31 97 PHE A CA 1
ATOM 755 C C . PHE A 1 97 ? 12.018 -18.560 -22.170 1.00 85.31 97 PHE A C 1
ATOM 757 O O . PHE A 1 97 ? 12.833 -18.116 -21.364 1.00 85.31 97 PHE A O 1
ATOM 764 N N . VAL A 1 98 ? 12.352 -19.425 -23.118 1.00 85.12 98 VAL A N 1
ATOM 765 C CA . VAL A 1 98 ? 13.741 -19.758 -23.441 1.00 85.12 98 VAL A CA 1
ATOM 766 C C . VAL A 1 98 ? 14.016 -19.324 -24.866 1.00 85.12 98 VAL A C 1
ATOM 768 O O . VAL A 1 98 ? 13.192 -19.564 -25.742 1.00 85.12 98 VAL A O 1
ATOM 771 N N . ILE A 1 99 ? 15.141 -18.652 -25.095 1.00 81.50 99 ILE A N 1
ATOM 772 C CA . ILE A 1 99 ? 15.542 -18.173 -26.421 1.00 81.50 99 ILE A CA 1
ATOM 773 C C . ILE A 1 99 ? 16.759 -18.985 -26.863 1.00 81.50 99 ILE A C 1
ATOM 775 O O . ILE A 1 99 ? 17.785 -18.971 -26.184 1.00 81.50 99 ILE A O 1
ATOM 779 N N . THR A 1 100 ? 16.652 -19.681 -27.992 1.00 77.69 100 THR A N 1
ATOM 780 C CA . THR A 1 100 ? 17.743 -20.479 -28.576 1.00 77.69 100 THR A CA 1
ATOM 781 C C . THR A 1 100 ? 18.125 -19.935 -29.946 1.00 77.69 100 THR A C 1
ATOM 783 O O . THR A 1 100 ? 17.246 -19.548 -30.710 1.00 77.69 100 THR A O 1
ATOM 786 N N . GLY A 1 101 ? 19.415 -19.934 -30.281 1.00 70.25 101 GLY A N 1
ATOM 787 C CA . GLY A 1 101 ? 19.910 -19.435 -31.570 1.00 70.25 101 GLY A CA 1
ATOM 788 C C . GLY A 1 101 ? 19.904 -17.905 -31.693 1.00 70.25 101 GLY A C 1
ATOM 789 O O . GLY A 1 101 ? 19.703 -17.171 -30.718 1.00 70.25 101 GLY A O 1
ATOM 790 N N . ARG A 1 102 ? 20.159 -17.403 -32.907 1.00 70.62 102 ARG A N 1
ATOM 791 C CA . ARG A 1 102 ? 20.148 -15.962 -33.209 1.00 70.62 102 ARG A CA 1
ATOM 792 C C . ARG A 1 102 ? 18.766 -15.548 -33.713 1.00 70.62 102 ARG A C 1
ATOM 794 O O . ARG A 1 102 ? 18.282 -16.074 -34.708 1.00 70.62 102 ARG A O 1
ATOM 801 N N . LEU A 1 103 ? 18.133 -14.587 -33.046 1.00 73.06 103 LEU A N 1
ATOM 802 C CA . LEU A 1 103 ? 16.888 -13.985 -33.528 1.00 73.06 103 LEU A CA 1
ATOM 803 C C . LEU A 1 103 ? 17.200 -12.998 -34.670 1.00 73.06 103 LEU A C 1
ATOM 805 O O . LEU A 1 103 ? 18.141 -12.215 -34.570 1.00 73.06 103 LEU A O 1
ATOM 809 N N . GLU A 1 104 ? 16.423 -13.034 -35.755 1.00 69.31 104 GLU A N 1
ATOM 810 C CA . GLU A 1 104 ? 16.639 -12.169 -36.931 1.00 69.31 104 GLU A CA 1
ATOM 811 C C . GLU A 1 104 ? 16.150 -10.729 -36.709 1.00 69.31 104 GLU A C 1
ATOM 813 O O . GLU A 1 104 ? 16.747 -9.781 -37.212 1.00 69.31 104 GLU A O 1
ATOM 818 N N . ALA A 1 105 ? 15.065 -10.564 -35.943 1.00 70.38 105 ALA A N 1
ATOM 819 C CA . ALA A 1 105 ? 14.392 -9.277 -35.747 1.00 70.38 105 ALA A CA 1
ATOM 820 C C . ALA A 1 105 ? 14.888 -8.484 -34.524 1.00 70.38 105 ALA A C 1
ATOM 822 O O . ALA A 1 105 ? 14.692 -7.273 -34.465 1.00 70.38 105 ALA A O 1
ATOM 823 N N . PHE A 1 106 ? 15.496 -9.154 -33.543 1.00 74.31 106 PHE A N 1
ATOM 824 C CA . PHE A 1 106 ? 15.944 -8.554 -32.284 1.00 74.31 106 PHE A CA 1
ATOM 825 C C . PHE A 1 106 ? 17.245 -9.206 -31.832 1.00 74.31 106 PHE A C 1
ATOM 827 O O . PHE A 1 106 ? 17.453 -10.393 -32.058 1.00 74.31 106 PHE A O 1
ATOM 834 N N . SER A 1 107 ? 18.099 -8.480 -31.118 1.00 78.19 107 SER A N 1
ATOM 835 C CA . SER A 1 107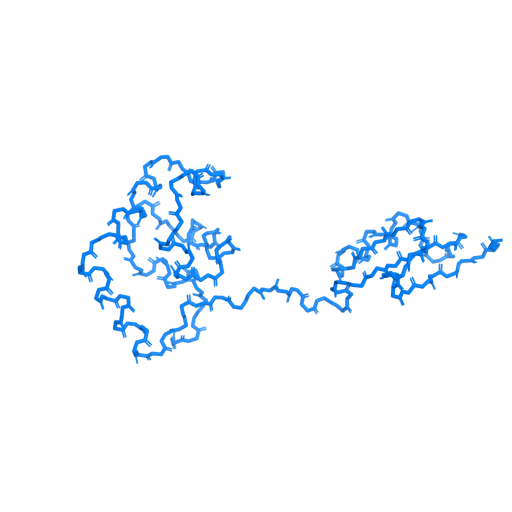 ? 19.136 -9.134 -30.322 1.00 78.19 107 SER A CA 1
ATOM 836 C C . SER A 1 107 ? 18.492 -9.933 -29.181 1.00 78.19 107 SER A C 1
ATOM 838 O O . SER A 1 107 ? 17.401 -9.610 -28.701 1.00 78.19 107 SER A O 1
ATOM 840 N N . ARG A 1 108 ? 19.177 -10.975 -28.697 1.00 76.62 108 ARG A N 1
ATOM 841 C CA . ARG A 1 108 ? 18.723 -11.751 -27.530 1.00 76.62 108 ARG A CA 1
ATOM 842 C C . ARG A 1 108 ? 18.388 -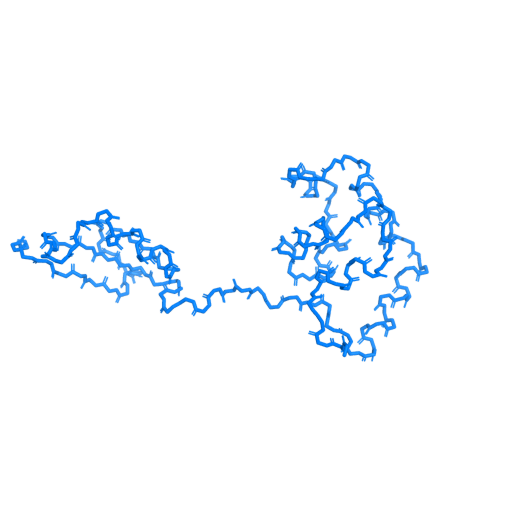10.840 -26.344 1.00 76.62 108 ARG A C 1
ATOM 844 O O . ARG A 1 108 ? 17.344 -10.991 -25.726 1.00 76.62 108 ARG A O 1
ATOM 851 N N . GLN A 1 109 ? 19.239 -9.852 -26.083 1.00 77.75 109 GLN A N 1
ATOM 852 C CA . GLN A 1 109 ? 19.094 -8.931 -24.959 1.00 77.75 109 GLN A CA 1
ATOM 853 C C . GLN A 1 109 ? 17.871 -8.007 -25.098 1.00 77.75 109 GLN A C 1
ATOM 855 O O . GLN A 1 109 ? 17.179 -7.738 -24.114 1.00 77.75 109 GLN A O 1
ATOM 860 N N . GLU A 1 110 ? 17.550 -7.565 -26.317 1.00 80.31 110 GLU A N 1
ATOM 861 C CA . GLU A 1 110 ? 16.320 -6.811 -26.594 1.00 80.31 110 GLU A CA 1
ATOM 862 C C . GLU A 1 110 ? 15.073 -7.678 -26.413 1.00 80.31 110 GLU A C 1
ATOM 864 O O . GLU A 1 110 ? 14.092 -7.226 -25.822 1.00 80.31 110 GLU A O 1
ATOM 869 N N . ALA A 1 111 ? 15.112 -8.933 -26.867 1.00 81.31 111 ALA A N 1
ATOM 870 C CA . ALA A 1 111 ? 14.010 -9.868 -26.675 1.00 81.31 111 ALA A CA 1
ATOM 871 C C . ALA A 1 111 ? 13.768 -10.164 -25.185 1.00 81.31 111 ALA A C 1
ATOM 873 O O . ALA A 1 111 ? 12.628 -10.112 -24.730 1.00 81.31 111 ALA A O 1
ATOM 874 N N . GLU A 1 112 ? 14.825 -10.388 -24.398 1.00 81.00 112 GLU A N 1
ATOM 875 C CA . GLU A 1 112 ? 14.725 -10.571 -22.944 1.00 81.00 112 GLU A CA 1
ATOM 876 C C . GLU A 1 112 ? 14.140 -9.340 -22.244 1.00 81.00 112 GLU A C 1
ATOM 878 O O . GLU A 1 112 ? 13.325 -9.475 -21.329 1.00 81.00 112 GLU A O 1
ATOM 883 N N . THR A 1 113 ? 14.538 -8.142 -22.680 1.00 81.31 113 THR A N 1
ATOM 884 C CA . THR A 1 113 ? 14.032 -6.876 -22.133 1.00 81.31 113 THR A CA 1
ATOM 885 C C . THR A 1 113 ? 12.540 -6.733 -22.412 1.00 81.31 113 THR A C 1
ATOM 887 O O . THR A 1 113 ? 11.769 -6.534 -21.479 1.00 81.31 113 THR A O 1
ATOM 890 N N . ARG A 1 114 ? 12.104 -6.962 -23.656 1.00 80.62 114 ARG A N 1
ATOM 891 C CA . ARG A 1 114 ? 10.681 -6.920 -24.029 1.00 80.62 114 ARG A CA 1
ATOM 892 C C . ARG A 1 114 ? 9.846 -7.979 -23.313 1.00 80.62 114 ARG A C 1
ATOM 894 O O . ARG A 1 114 ? 8.721 -7.706 -22.914 1.00 80.62 114 ARG A O 1
ATOM 901 N N . ILE A 1 115 ? 10.383 -9.186 -23.124 1.00 82.12 115 ILE A N 1
ATOM 902 C CA . ILE A 1 115 ? 9.699 -10.248 -22.371 1.00 82.12 115 ILE A CA 1
ATOM 903 C C . ILE A 1 115 ? 9.495 -9.817 -20.915 1.00 82.12 115 ILE A C 1
ATOM 905 O O . ILE A 1 115 ? 8.393 -9.978 -20.394 1.00 82.12 115 ILE A O 1
ATOM 909 N N . LYS A 1 116 ? 10.514 -9.215 -20.288 1.00 78.38 116 LYS A N 1
ATOM 910 C CA . LYS A 1 116 ? 10.426 -8.668 -18.923 1.00 78.38 116 LYS A CA 1
ATOM 911 C C . LYS A 1 116 ? 9.445 -7.499 -18.827 1.00 78.38 116 LYS A C 1
ATOM 913 O O . LYS A 1 116 ? 8.640 -7.475 -17.903 1.00 78.38 116 LYS A O 1
ATOM 918 N N . GLU A 1 117 ? 9.459 -6.579 -19.792 1.00 76.31 117 GLU A N 1
ATOM 919 C CA . GLU A 1 117 ? 8.492 -5.470 -19.899 1.00 76.31 117 GLU A CA 1
ATOM 920 C C . GLU A 1 117 ? 7.048 -5.951 -20.078 1.00 76.31 117 GLU A C 1
ATOM 922 O O . GLU A 1 117 ? 6.115 -5.235 -19.733 1.00 76.31 117 GLU A O 1
ATOM 927 N N . LEU A 1 118 ? 6.862 -7.163 -20.606 1.00 79.25 118 LEU A N 1
ATOM 928 C CA . LEU A 1 118 ? 5.575 -7.841 -20.741 1.00 79.25 118 LEU A CA 1
ATOM 929 C C . LEU A 1 118 ? 5.310 -8.856 -19.608 1.00 79.25 118 LEU A C 1
ATOM 931 O O . LEU A 1 118 ? 4.393 -9.672 -19.718 1.00 79.25 118 LEU A O 1
ATOM 935 N N . GLY A 1 119 ? 6.066 -8.799 -18.508 1.00 72.69 119 GLY A N 1
ATOM 936 C CA . GLY A 1 119 ? 5.819 -9.569 -17.282 1.00 72.69 119 GLY A CA 1
ATOM 937 C C . GLY A 1 119 ? 6.304 -11.021 -17.328 1.00 72.69 119 GLY A C 1
ATOM 938 O O . GLY A 1 119 ? 6.096 -11.776 -16.374 1.00 72.69 119 GLY A O 1
ATOM 939 N N . GLY A 1 120 ? 6.948 -11.421 -18.423 1.00 81.19 120 GLY A N 1
ATOM 940 C CA . GLY A 1 120 ? 7.550 -12.735 -18.595 1.00 81.19 120 GLY A CA 1
ATOM 941 C C . GLY A 1 120 ? 8.977 -12.802 -18.062 1.00 81.19 120 GLY A C 1
ATOM 942 O O . GLY A 1 120 ? 9.635 -11.797 -17.799 1.00 81.19 120 GLY A O 1
ATOM 943 N N . THR A 1 121 ? 9.488 -14.020 -17.914 1.00 82.31 121 THR A N 1
ATOM 944 C CA . THR A 1 121 ? 10.883 -14.275 -17.531 1.00 82.31 121 THR A CA 1
ATOM 945 C C . THR A 1 121 ? 11.596 -14.989 -18.666 1.00 82.31 121 THR A C 1
ATOM 947 O O . THR A 1 121 ? 11.124 -16.029 -19.100 1.00 82.31 121 THR A O 1
ATOM 950 N N . ALA A 1 122 ? 12.737 -14.480 -19.123 1.00 83.19 122 ALA A N 1
ATOM 951 C CA . ALA A 1 122 ? 13.575 -15.181 -20.093 1.00 83.19 122 ALA A CA 1
ATOM 952 C C . ALA A 1 122 ? 14.708 -15.950 -19.388 1.00 83.19 122 ALA A C 1
ATOM 954 O O . ALA A 1 122 ? 15.314 -15.425 -18.450 1.00 83.19 122 ALA A O 1
ATOM 955 N N . LYS A 1 123 ? 14.963 -17.192 -19.811 1.00 81.31 123 LYS A N 1
ATOM 956 C CA . LYS A 1 123 ? 16.015 -18.077 -19.293 1.00 81.31 123 LYS A CA 1
ATOM 957 C C . LYS A 1 123 ? 16.775 -18.779 -20.414 1.00 81.31 123 LYS A C 1
ATOM 959 O O . LYS A 1 123 ? 16.309 -18.885 -21.542 1.00 81.31 123 LYS A O 1
ATOM 964 N N . ASP A 1 124 ? 17.917 -19.340 -20.042 1.00 75.69 124 ASP A N 1
ATOM 965 C CA . ASP A 1 124 ? 18.873 -19.952 -20.971 1.00 75.69 124 ASP A CA 1
ATOM 966 C C . ASP A 1 124 ? 18.748 -21.477 -21.036 1.00 75.69 124 ASP A C 1
ATOM 968 O O . ASP A 1 124 ? 19.470 -22.139 -21.775 1.00 75.69 124 ASP A O 1
ATOM 972 N N . ASN A 1 125 ? 17.860 -22.050 -20.221 1.00 73.25 125 ASN A N 1
ATOM 973 C CA . ASN A 1 125 ? 17.705 -23.487 -20.080 1.00 73.25 125 ASN A CA 1
ATOM 974 C C . ASN A 1 125 ? 16.225 -23.857 -20.008 1.00 73.25 125 ASN A C 1
ATOM 976 O O . ASN A 1 125 ? 15.451 -23.202 -19.308 1.00 73.25 125 ASN A O 1
ATOM 980 N N . VAL A 1 126 ? 15.857 -24.933 -20.700 1.00 78.94 126 VAL A N 1
ATOM 981 C CA . VAL A 1 126 ? 14.491 -25.455 -20.706 1.00 78.94 126 VAL A CA 1
ATOM 982 C C . VAL A 1 126 ? 14.242 -26.196 -19.400 1.00 78.94 126 VAL A C 1
ATOM 984 O O . VAL A 1 126 ? 14.906 -27.177 -19.066 1.00 78.94 126 VAL A O 1
ATOM 987 N N . THR A 1 127 ? 13.259 -25.725 -18.644 1.00 74.81 127 THR A N 1
ATOM 988 C CA . THR A 1 127 ? 12.797 -26.357 -17.411 1.00 74.81 127 THR A CA 1
ATOM 989 C C . THR A 1 127 ? 11.364 -26.855 -17.578 1.00 74.81 127 THR A C 1
ATOM 991 O O . THR A 1 127 ? 10.649 -26.450 -18.490 1.00 74.81 127 THR A O 1
ATOM 994 N N . ARG A 1 128 ? 10.873 -27.683 -16.642 1.00 74.00 128 ARG A N 1
ATOM 995 C CA . ARG A 1 128 ? 9.439 -28.046 -16.582 1.00 74.00 128 ARG A CA 1
ATOM 996 C C . ARG A 1 128 ? 8.502 -26.835 -16.440 1.00 74.00 128 ARG A C 1
ATOM 998 O O . ARG A 1 128 ? 7.297 -27.000 -16.576 1.00 74.00 128 ARG A O 1
ATOM 1005 N N . LYS A 1 129 ? 9.039 -25.657 -16.106 1.00 71.06 129 LYS A N 1
ATOM 1006 C CA . LYS A 1 129 ? 8.293 -24.403 -15.952 1.00 71.06 129 LYS A CA 1
ATOM 1007 C C . LYS A 1 129 ? 8.358 -23.518 -17.200 1.00 71.06 129 LYS A C 1
ATOM 1009 O O . LYS A 1 129 ? 7.655 -22.514 -17.237 1.00 71.06 129 LYS A O 1
ATOM 1014 N N . THR A 1 130 ? 9.175 -23.868 -18.197 1.00 78.25 130 THR A N 1
ATOM 1015 C CA . THR A 1 130 ? 9.267 -23.126 -19.457 1.00 78.25 130 THR A CA 1
ATOM 1016 C C . THR A 1 130 ? 7.953 -23.254 -20.219 1.00 78.25 130 THR A C 1
ATOM 1018 O O . THR A 1 130 ? 7.538 -24.355 -20.574 1.00 78.25 130 THR A O 1
ATOM 1021 N N . ALA A 1 131 ? 7.294 -22.121 -20.447 1.00 78.00 131 ALA A N 1
ATOM 1022 C CA . ALA A 1 131 ? 6.025 -22.046 -21.156 1.00 78.00 131 ALA A CA 1
ATOM 1023 C C . ALA A 1 131 ? 6.226 -21.953 -22.676 1.00 78.00 131 ALA A C 1
ATOM 1025 O O . ALA A 1 131 ? 5.426 -22.503 -23.427 1.00 78.00 131 ALA A O 1
ATOM 1026 N N . TYR A 1 132 ? 7.295 -21.285 -23.125 1.00 78.81 132 TYR A N 1
ATOM 1027 C CA . TYR A 1 132 ? 7.570 -21.063 -24.545 1.00 78.81 132 TYR A CA 1
ATOM 1028 C C . TYR A 1 132 ? 9.065 -21.170 -24.860 1.00 78.81 132 TYR A C 1
ATOM 1030 O O . TYR A 1 132 ? 9.908 -20.657 -24.124 1.00 78.81 132 TYR A O 1
ATOM 1038 N N . LEU A 1 133 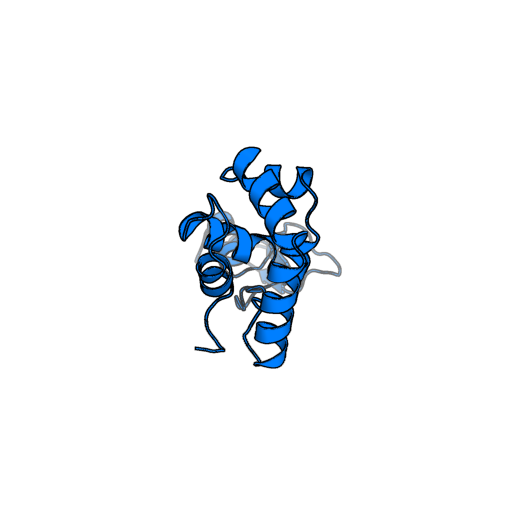? 9.385 -21.809 -25.986 1.00 80.69 133 LEU A N 1
ATOM 1039 C CA . LEU A 1 133 ? 10.724 -21.854 -26.568 1.00 80.69 133 LEU A CA 1
ATOM 1040 C C . LEU A 1 133 ? 10.715 -21.034 -27.861 1.00 80.69 133 LEU A C 1
ATOM 1042 O O . LEU A 1 133 ? 9.985 -21.353 -28.797 1.00 80.69 133 LEU A O 1
ATOM 1046 N N . VAL A 1 134 ? 11.502 -19.965 -27.896 1.00 78.56 134 VAL A N 1
ATOM 1047 C CA . VAL A 1 134 ? 11.675 -19.094 -29.057 1.00 78.56 134 VAL A CA 1
ATOM 1048 C C . VAL A 1 134 ? 12.914 -19.563 -29.809 1.00 78.56 134 VAL A C 1
ATOM 1050 O O . VAL A 1 134 ? 14.035 -19.411 -29.324 1.00 78.56 134 VAL A O 1
ATOM 1053 N N . VAL A 1 135 ? 12.698 -20.148 -30.985 1.00 74.12 135 VAL A N 1
ATOM 1054 C CA . VAL A 1 135 ? 13.760 -20.718 -31.821 1.00 74.12 135 VAL A CA 1
ATOM 1055 C C . VAL A 1 135 ? 14.200 -19.689 -32.863 1.00 74.12 135 VAL A C 1
ATOM 1057 O O . VAL A 1 135 ? 13.394 -19.244 -33.677 1.00 74.12 135 VAL A O 1
ATOM 1060 N N . GLY A 1 136 ? 15.468 -19.290 -32.804 1.00 69.81 136 GLY A N 1
ATOM 1061 C CA . GLY A 1 136 ? 16.154 -18.468 -33.799 1.00 69.81 136 GLY A CA 1
ATOM 1062 C C . GLY A 1 136 ? 16.863 -19.299 -34.874 1.00 69.81 136 GLY A C 1
ATOM 1063 O O . GLY A 1 136 ? 16.814 -20.528 -34.861 1.00 69.81 136 GLY A O 1
ATOM 1064 N N . ALA A 1 137 ? 17.531 -18.616 -35.805 1.00 62.78 137 ALA A N 1
ATOM 1065 C CA . ALA A 1 137 ? 18.319 -19.246 -36.861 1.00 62.78 137 ALA A CA 1
ATOM 1066 C C . ALA A 1 137 ? 19.598 -19.894 -36.295 1.00 62.78 137 ALA A C 1
ATOM 1068 O O . ALA A 1 137 ? 20.205 -19.343 -35.369 1.00 62.78 137 ALA A O 1
ATOM 1069 N N . ASP A 1 138 ? 19.975 -21.039 -36.882 1.00 56.88 138 ASP A N 1
ATOM 1070 C CA . ASP A 1 138 ? 21.029 -21.971 -36.436 1.00 56.88 138 ASP A CA 1
ATOM 1071 C C . ASP A 1 138 ? 20.876 -22.420 -34.962 1.00 56.88 138 ASP A C 1
ATOM 1073 O O . ASP A 1 138 ? 21.506 -21.836 -34.073 1.00 56.88 138 ASP A O 1
ATOM 1077 N N . PRO A 1 139 ? 20.009 -23.419 -34.685 1.00 49.94 139 PRO A N 1
ATOM 1078 C CA . PRO A 1 139 ? 19.821 -23.990 -33.348 1.00 49.94 139 PRO A CA 1
ATOM 1079 C C . PRO A 1 139 ? 20.994 -24.854 -32.863 1.00 49.94 139 PRO A C 1
ATOM 1081 O O . PRO A 1 139 ? 21.647 -25.525 -33.696 1.00 49.94 139 PRO A O 1
#

Secondary structure (DSSP, 8-state):
-TT--HHHHHHHTT-TT--HHHHHHHHHHHSBHHHHHT--HHHHHTSTT--HHHHHHHHHHHH-HHHHHHHHHHHHTT---B--------TTTT-EEEEESB-SSS-HHHHHHHHHHTT-EEESS--TTEEEEEE-B--

Sequence (139 aa):
SKERPLARVIFALGIRHVGSETAEILARRFDSLDKLANASREKLMEIDAIGPKIADSLIAFFREAENQKIIARLRKAGVRLEEKAKTENLPLAGLEFVITGRLEAFSRQEAETRIKELGGTAKDNVTRKTAYLVVGADP

InterPro domains:
  IPR001357 BRCT domain [PF00533] (90-138)
  IPR001357 BRCT domain [PS50172] (87-139)
  IPR010994 RuvA domain 2-like [SSF47781] (1-82)
  IPR036420 BRCT domain superfamily [G3DSA:3.40.50.10190] (85-139)
  IPR036420 BRCT domain superfamily [SSF52113] (88-137)
  IPR041663 DisA/LigA, helix-hairpin-helix motif [PF12826] (8-71)

Organism: NCBI:txid412755

Radius of gyration: 21.33 Å; chains: 1; bounding box: 41×41×55 Å

Foldseek 3Di:
DLPDQLLVVQQVLVQPPQHSVNSVQLCQVQQFPVSQQPDDLVRQVVRVVGDSVSSVSSPVQSPDPVSVVVVVVSVVVNRPRGHPNPPVVLVAAQAEEEEDDAAPPDGPVVVQVVSVVSNYHYDHDDDPRHPYYHYHPPD

pLDDT: mean 84.12, std 11.55, range [47.56, 96.62]